Protein AF-A0A9E4E7Z8-F1 (afdb_monomer_lite)

Sequence (80 aa):
MRRQVRVTPYPTEPTGWIIEQSSPEICMFSSDYPHLEGGRNPYGRFTRSTTQLDDRTLDHFFRANFEDLLGSVVFPTRTS

Secondary structure (DSSP, 8-state):
------B---TTS-HHHHHHTS-TTTB-----TT-GGG-S-HHHHHHHHSTTS-HHHHHIIIIIHHHHHHHHHHS-----

Radius of gyration: 13.57 Å; chains: 1; bounding box: 38×25×31 Å

Structure (mmCIF, N/CA/C/O backbone):
data_AF-A0A9E4E7Z8-F1
#
_entry.id   AF-A0A9E4E7Z8-F1
#
loop_
_atom_site.group_PDB
_atom_site.id
_atom_site.type_symbol
_atom_site.label_atom_id
_atom_site.label_alt_id
_atom_site.label_comp_id
_atom_site.label_asym_id
_atom_site.label_entity_id
_atom_site.label_seq_id
_atom_site.pdbx_PDB_ins_code
_atom_site.Cartn_x
_atom_site.Cartn_y
_atom_site.Cartn_z
_atom_site.occupancy
_atom_site.B_iso_or_equiv
_atom_site.auth_seq_id
_atom_site.auth_comp_id
_atom_site.auth_asym_id
_atom_site.auth_atom_id
_atom_site.pdbx_PDB_model_num
ATOM 1 N N . MET A 1 1 ? -13.809 4.220 18.067 1.00 45.69 1 MET A N 1
ATOM 2 C CA . MET A 1 1 ? -13.283 5.344 17.264 1.00 45.69 1 MET A CA 1
ATOM 3 C C . MET A 1 1 ? -12.275 4.777 16.269 1.00 45.69 1 MET A C 1
ATOM 5 O O . MET A 1 1 ? -11.131 4.557 16.640 1.00 45.69 1 MET A O 1
ATOM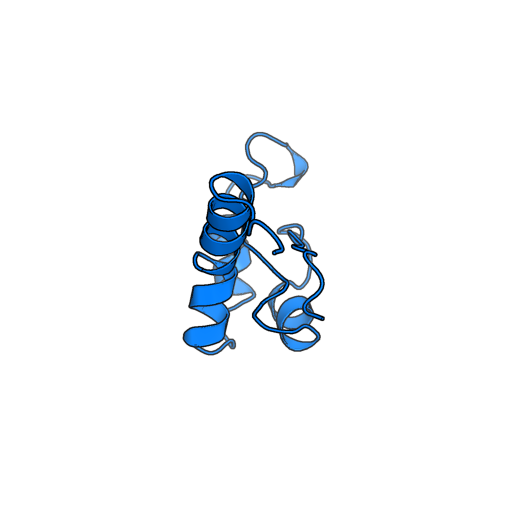 9 N N . ARG A 1 2 ? -12.704 4.414 15.052 1.00 51.38 2 ARG A N 1
ATOM 10 C CA . ARG A 1 2 ? -11.773 3.982 13.997 1.00 51.38 2 ARG A CA 1
ATOM 11 C C . ARG A 1 2 ? -11.249 5.253 13.330 1.00 51.38 2 ARG A C 1
ATOM 13 O O . ARG A 1 2 ? -12.047 6.070 12.883 1.00 51.38 2 ARG A O 1
ATOM 20 N N . ARG A 1 3 ? -9.937 5.492 13.378 1.00 54.72 3 ARG A N 1
ATOM 21 C CA . ARG A 1 3 ? -9.324 6.654 12.716 1.00 54.72 3 ARG A CA 1
ATOM 22 C C . ARG A 1 3 ? -9.525 6.502 11.203 1.00 54.72 3 ARG A C 1
ATOM 24 O O . ARG A 1 3 ? -9.179 5.461 10.663 1.00 54.72 3 ARG A O 1
ATOM 31 N N . GLN A 1 4 ? -10.035 7.539 10.538 1.00 67.44 4 GLN A N 1
ATOM 32 C CA . GLN A 1 4 ? -10.215 7.624 9.075 1.00 67.44 4 GLN A CA 1
ATOM 33 C C . GLN A 1 4 ? -8.878 7.791 8.319 1.00 67.44 4 GLN A C 1
ATOM 35 O O . GLN A 1 4 ? -8.805 8.478 7.306 1.00 67.44 4 GLN A O 1
ATOM 40 N N . VAL A 1 5 ? -7.784 7.235 8.843 1.00 76.38 5 VAL A N 1
ATOM 41 C CA . VAL A 1 5 ? -6.460 7.386 8.237 1.00 76.38 5 VAL A CA 1
ATOM 42 C C . VAL A 1 5 ? -6.239 6.221 7.280 1.00 76.38 5 VAL A C 1
ATOM 44 O O . VAL A 1 5 ? -6.300 5.056 7.677 1.00 76.38 5 VAL A O 1
ATOM 47 N N . ARG A 1 6 ? -5.990 6.550 6.012 1.00 85.69 6 ARG A N 1
ATOM 48 C CA . ARG A 1 6 ? -5.502 5.629 4.984 1.00 85.69 6 ARG A CA 1
ATOM 49 C C . ARG A 1 6 ? -4.102 6.071 4.590 1.00 85.69 6 ARG A C 1
ATOM 51 O O . ARG A 1 6 ? -3.868 7.265 4.421 1.00 85.69 6 ARG A O 1
ATOM 58 N N . VAL A 1 7 ? -3.182 5.121 4.477 1.00 87.12 7 VAL A N 1
ATOM 59 C CA . VAL A 1 7 ? -1.782 5.388 4.125 1.00 87.12 7 VAL A CA 1
ATOM 60 C 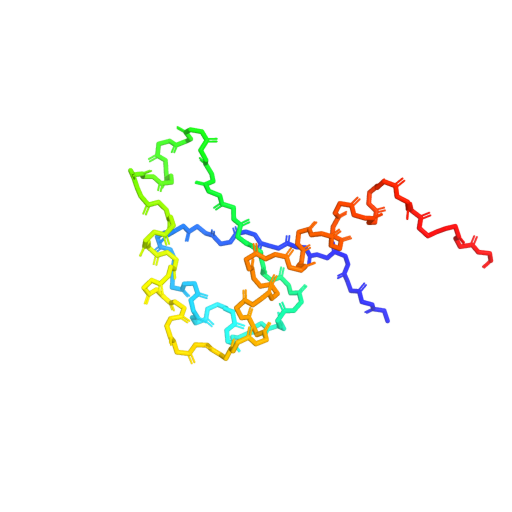C . VAL A 1 7 ? -1.432 4.613 2.866 1.00 87.12 7 VAL A C 1
ATOM 62 O O . VAL A 1 7 ? -1.731 3.425 2.771 1.00 87.12 7 VAL A O 1
ATOM 65 N N . THR A 1 8 ? -0.782 5.281 1.919 1.00 88.56 8 THR A N 1
ATOM 66 C CA . THR A 1 8 ? -0.213 4.671 0.714 1.00 88.56 8 THR A CA 1
ATOM 67 C C . THR A 1 8 ? 1.306 4.617 0.869 1.00 88.56 8 THR A C 1
ATOM 69 O O . THR A 1 8 ? 1.943 5.665 0.748 1.00 88.56 8 THR A O 1
ATOM 72 N N . PRO A 1 9 ? 1.893 3.446 1.179 1.00 85.38 9 PRO A N 1
ATOM 73 C CA . PRO A 1 9 ? 3.344 3.291 1.223 1.00 85.38 9 PRO A CA 1
ATOM 74 C C . PRO A 1 9 ? 3.953 3.538 -0.157 1.00 85.38 9 PRO A C 1
ATOM 76 O O . PRO A 1 9 ? 3.308 3.276 -1.177 1.00 85.38 9 PRO A O 1
ATOM 79 N N . TYR A 1 10 ? 5.204 3.985 -0.204 1.00 81.19 10 TYR A N 1
ATOM 80 C CA . TYR A 1 10 ? 5.927 4.073 -1.468 1.00 81.19 10 TYR A CA 1
ATOM 81 C C . TYR A 1 10 ? 6.397 2.684 -1.923 1.00 81.19 10 TYR A C 1
ATOM 83 O O . TYR A 1 10 ? 6.812 1.868 -1.100 1.00 81.19 10 TYR A O 1
ATOM 91 N N . PRO A 1 11 ? 6.439 2.394 -3.239 1.00 73.31 11 PRO A N 1
ATOM 92 C CA . PRO A 1 11 ? 6.880 1.087 -3.736 1.00 73.31 11 PRO A CA 1
ATOM 93 C C . PRO A 1 11 ? 8.313 0.707 -3.321 1.00 73.31 11 PRO A C 1
ATOM 95 O O . PRO A 1 11 ? 8.687 -0.464 -3.353 1.00 73.31 11 PRO A O 1
ATOM 98 N N . THR A 1 12 ? 9.159 1.690 -3.012 1.00 80.00 12 THR A N 1
ATOM 99 C CA . THR A 1 12 ? 10.539 1.509 -2.535 1.00 80.00 12 THR A CA 1
ATOM 100 C C . THR A 1 12 ? 10.635 1.125 -1.059 1.00 80.00 12 THR A C 1
ATOM 102 O O . THR A 1 12 ? 11.690 0.651 -0.644 1.00 80.00 12 THR A O 1
ATOM 105 N N . GLU A 1 13 ? 9.576 1.313 -0.274 1.00 83.50 13 GLU A N 1
ATOM 106 C CA . GLU A 1 13 ? 9.548 1.007 1.155 1.00 83.50 13 GLU A CA 1
ATOM 107 C C . GLU A 1 13 ? 9.299 -0.488 1.411 1.00 83.50 13 GLU A C 1
ATOM 109 O O . GLU A 1 13 ? 8.703 -1.176 0.571 1.00 83.50 13 GLU A O 1
ATOM 114 N N . PRO A 1 14 ? 9.711 -1.022 2.580 1.00 86.19 14 PRO A N 1
ATOM 115 C CA . PRO A 1 14 ? 9.422 -2.400 2.974 1.00 86.19 14 PRO A CA 1
ATOM 116 C C . PRO A 1 14 ? 7.930 -2.565 3.317 1.00 86.19 14 PRO A C 1
ATOM 118 O O . PRO A 1 14 ? 7.542 -2.675 4.476 1.00 86.19 14 PRO A O 1
ATOM 121 N N . THR A 1 15 ? 7.077 -2.568 2.292 1.00 89.00 15 THR A N 1
ATOM 122 C CA . THR A 1 15 ? 5.619 -2.456 2.445 1.00 89.00 15 THR A CA 1
ATOM 123 C C . THR A 1 15 ? 5.010 -3.611 3.237 1.00 89.00 15 THR A C 1
ATOM 125 O O . THR A 1 15 ? 4.173 -3.361 4.097 1.00 89.00 15 THR A O 1
ATOM 128 N N . GLY A 1 16 ? 5.456 -4.854 3.020 1.00 88.25 16 GLY A N 1
ATOM 129 C CA . GLY A 1 16 ? 4.999 -5.997 3.821 1.00 88.25 16 GLY A CA 1
ATOM 130 C C . GLY A 1 16 ? 5.219 -5.783 5.317 1.00 88.25 16 GLY A C 1
ATOM 131 O O . GLY A 1 16 ? 4.276 -5.877 6.094 1.00 88.25 16 GLY A O 1
ATOM 132 N N . TRP A 1 17 ? 6.428 -5.367 5.699 1.00 91.12 17 TRP A N 1
ATOM 133 C CA . TRP A 1 17 ? 6.762 -5.062 7.090 1.00 91.12 17 TRP A CA 1
ATOM 134 C C . TRP A 1 17 ? 5.919 -3.907 7.650 1.00 91.12 17 TRP A C 1
ATOM 136 O O . TRP A 1 17 ? 5.416 -3.994 8.765 1.00 91.12 17 TRP A O 1
ATOM 146 N N . ILE A 1 18 ? 5.701 -2.840 6.872 1.00 89.62 18 ILE A N 1
ATOM 147 C CA . ILE A 1 18 ? 4.842 -1.715 7.286 1.00 89.62 18 ILE A CA 1
ATOM 148 C C . ILE A 1 18 ? 3.411 -2.193 7.565 1.00 89.62 18 ILE A C 1
ATOM 150 O O . ILE A 1 18 ? 2.811 -1.776 8.558 1.00 89.62 18 ILE A O 1
ATOM 154 N N . ILE A 1 19 ? 2.871 -3.068 6.713 1.00 90.69 19 ILE A N 1
ATOM 155 C CA . ILE A 1 19 ? 1.527 -3.627 6.879 1.00 90.69 19 ILE A CA 1
ATOM 156 C C . ILE A 1 19 ? 1.466 -4.530 8.116 1.00 90.69 19 ILE A C 1
ATOM 158 O O . ILE A 1 19 ? 0.524 -4.404 8.889 1.00 90.69 19 ILE A O 1
ATOM 162 N N . GLU A 1 20 ? 2.476 -5.372 8.354 1.00 90.62 20 GLU A N 1
ATOM 163 C CA . GLU A 1 20 ? 2.564 -6.230 9.549 1.00 90.62 20 GLU A CA 1
ATOM 164 C C . GLU A 1 20 ? 2.616 -5.434 10.857 1.00 90.62 20 GLU A C 1
ATOM 166 O O . GLU A 1 20 ? 2.066 -5.864 11.870 1.00 90.62 20 GLU A O 1
ATOM 171 N N . GLN A 1 21 ? 3.272 -4.271 10.850 1.00 91.44 21 GLN A N 1
ATOM 172 C CA . GLN A 1 21 ? 3.319 -3.371 12.009 1.00 91.44 21 GLN A CA 1
ATOM 173 C C . GLN A 1 21 ? 2.072 -2.479 12.130 1.00 91.44 21 GLN A C 1
ATOM 175 O O . GLN A 1 21 ? 1.960 -1.684 13.067 1.00 91.44 21 GLN A O 1
ATOM 180 N N . SER A 1 22 ? 1.132 -2.602 11.194 1.00 87.31 22 SER A N 1
ATOM 181 C CA . SER A 1 22 ? -0.093 -1.812 11.118 1.00 87.31 22 SER A CA 1
ATOM 182 C C . SER A 1 22 ? -1.333 -2.696 11.272 1.00 87.31 22 SER A C 1
ATOM 184 O O . SER A 1 22 ? -1.282 -3.921 11.237 1.00 87.31 22 SER A O 1
ATOM 186 N N . SER A 1 23 ? -2.500 -2.069 11.436 1.00 87.12 23 SER A N 1
ATOM 187 C CA . SER A 1 23 ? -3.763 -2.789 11.256 1.00 87.12 23 SER A CA 1
ATOM 188 C C . SER A 1 23 ? -4.010 -3.019 9.757 1.00 87.12 23 SER A C 1
ATOM 190 O O . SER A 1 23 ? -3.774 -2.086 8.977 1.00 87.12 23 SER A O 1
ATOM 192 N N . PRO A 1 24 ? -4.571 -4.177 9.349 1.00 88.38 24 PRO A N 1
ATOM 193 C CA . PRO A 1 24 ? -4.957 -4.440 7.961 1.00 88.38 24 PRO A CA 1
ATOM 194 C C . PRO A 1 24 ? -5.836 -3.346 7.351 1.00 88.38 24 PRO A C 1
ATOM 196 O O . PRO A 1 24 ? -5.832 -3.148 6.148 1.00 88.38 24 PRO A O 1
ATOM 199 N N . GLU A 1 25 ? -6.560 -2.591 8.177 1.00 89.50 25 GLU A N 1
ATOM 200 C CA . GLU A 1 25 ? -7.477 -1.533 7.754 1.00 89.50 25 GLU A CA 1
ATOM 201 C C . GLU A 1 25 ? -6.791 -0.179 7.476 1.00 89.50 25 GLU A C 1
ATOM 203 O O . GLU A 1 25 ? -7.491 0.801 7.246 1.00 89.50 25 GLU A O 1
ATOM 208 N N . ILE A 1 26 ? -5.458 -0.059 7.565 1.00 89.00 26 ILE A N 1
ATOM 209 C CA . ILE A 1 26 ? -4.745 1.236 7.462 1.00 89.00 26 ILE A CA 1
ATOM 210 C C . ILE A 1 26 ? -4.101 1.445 6.088 1.00 89.00 26 ILE A C 1
ATOM 212 O O . ILE A 1 26 ? -4.271 2.505 5.480 1.00 89.00 26 ILE A O 1
ATOM 216 N N . CYS A 1 27 ? -3.329 0.469 5.612 1.00 92.81 27 CYS A N 1
ATOM 217 C CA . CYS A 1 27 ? -2.547 0.606 4.384 1.00 92.81 27 CYS A CA 1
ATOM 218 C C . CYS A 1 27 ? -3.393 0.295 3.146 1.00 92.81 27 CYS A C 1
ATOM 220 O O . CYS A 1 27 ? -4.149 -0.672 3.143 1.00 92.81 27 CYS A O 1
ATOM 222 N N . MET A 1 28 ? -3.233 1.068 2.073 1.00 92.44 28 MET A N 1
ATOM 223 C CA . MET A 1 28 ? -3.876 0.794 0.786 1.00 92.44 28 MET A CA 1
ATOM 224 C C . MET A 1 28 ? -2.892 0.935 -0.373 1.00 92.44 28 MET A C 1
ATOM 226 O O . MET A 1 28 ? -1.971 1.753 -0.335 1.00 92.44 28 MET A O 1
ATOM 230 N N . PHE A 1 29 ? -3.111 0.146 -1.417 1.00 90.31 29 PHE A N 1
ATOM 231 C CA . PHE A 1 29 ? -2.362 0.221 -2.658 1.00 90.31 29 PHE A CA 1
ATOM 232 C C . PHE A 1 29 ? -2.655 1.536 -3.394 1.00 90.31 29 PHE A C 1
ATOM 234 O O . PHE A 1 29 ? -3.806 1.920 -3.596 1.00 90.31 29 PHE A O 1
ATOM 241 N N . SER A 1 30 ? -1.594 2.192 -3.858 1.00 86.31 30 SER A N 1
ATOM 242 C CA . SER A 1 30 ? -1.646 3.245 -4.869 1.00 86.31 30 SER A CA 1
ATOM 243 C C . SER A 1 30 ? -0.487 3.035 -5.833 1.00 86.31 30 SER A C 1
ATOM 245 O O . SER A 1 30 ? 0.631 2.733 -5.419 1.00 86.31 30 SER A O 1
ATOM 247 N N . SER A 1 31 ? -0.753 3.167 -7.131 1.00 74.88 31 SER A N 1
ATOM 248 C CA . SER A 1 31 ? 0.282 2.999 -8.158 1.00 74.88 31 SER A CA 1
ATOM 249 C C . SER A 1 31 ? 1.215 4.206 -8.285 1.00 74.88 31 SER A C 1
ATOM 251 O O . SER A 1 31 ? 2.261 4.075 -8.913 1.00 74.88 31 SER A O 1
ATOM 253 N N . ASP A 1 32 ? 0.824 5.358 -7.725 1.00 71.12 32 ASP A N 1
ATOM 254 C CA . ASP A 1 32 ? 1.510 6.652 -7.849 1.00 71.12 32 ASP A CA 1
ATOM 255 C C . ASP A 1 32 ? 1.875 7.043 -9.301 1.00 71.12 32 ASP A C 1
ATOM 257 O O . ASP A 1 32 ? 2.833 7.757 -9.582 1.00 71.12 32 ASP A O 1
ATOM 261 N N . TYR A 1 33 ? 1.102 6.559 -10.276 1.00 63.00 33 TYR A N 1
ATOM 262 C CA . TYR A 1 33 ? 1.306 6.865 -11.689 1.00 63.00 33 TYR A CA 1
ATOM 263 C C . TYR A 1 33 ? 0.765 8.267 -12.036 1.00 63.00 33 TYR A C 1
ATOM 265 O O . TYR A 1 33 ? -0.352 8.584 -11.622 1.00 63.00 33 TYR A O 1
ATOM 273 N N . PRO A 1 34 ? 1.467 9.095 -12.843 1.00 66.25 34 PRO A N 1
ATOM 274 C CA . PRO A 1 34 ? 2.707 8.831 -13.583 1.00 66.25 34 PRO A CA 1
ATOM 275 C C . PRO A 1 34 ? 3.989 9.334 -12.888 1.00 66.25 34 PRO A C 1
ATOM 277 O O . PRO A 1 34 ? 4.980 9.588 -13.577 1.00 66.25 34 PRO A O 1
ATOM 280 N N . HIS A 1 35 ? 3.997 9.533 -11.565 1.00 63.00 35 HIS A N 1
ATOM 281 C CA . HIS A 1 35 ? 5.155 10.110 -10.884 1.00 63.00 35 HIS A CA 1
ATOM 282 C C . HIS A 1 35 ? 6.407 9.242 -11.075 1.00 63.00 35 HIS A C 1
ATOM 284 O O . HIS A 1 35 ? 6.376 8.012 -10.986 1.00 63.00 35 HIS A O 1
ATOM 290 N N . LEU A 1 36 ? 7.537 9.906 -11.351 1.00 58.41 36 LEU A N 1
ATOM 291 C CA . LEU A 1 36 ? 8.829 9.259 -11.609 1.00 58.41 36 LEU A CA 1
ATOM 292 C C . LEU A 1 36 ? 9.282 8.380 -10.422 1.00 58.41 36 LEU A C 1
ATOM 294 O O . LEU A 1 36 ? 10.008 7.404 -10.611 1.00 58.41 36 LEU A O 1
ATOM 298 N N . GLU A 1 37 ? 8.819 8.723 -9.216 1.00 61.75 37 GLU A N 1
ATOM 299 C CA . GLU A 1 37 ? 9.126 8.076 -7.935 1.00 61.75 37 GLU A CA 1
ATOM 300 C C . GLU A 1 37 ? 8.499 6.671 -7.803 1.00 61.75 37 GLU A C 1
ATOM 302 O O . GLU A 1 37 ? 9.116 5.777 -7.217 1.00 61.75 37 GLU A O 1
ATOM 307 N N . GLY A 1 38 ? 7.349 6.409 -8.443 1.00 57.28 38 GLY A N 1
ATOM 308 C CA . GLY A 1 38 ? 6.682 5.094 -8.456 1.00 57.28 38 GLY A CA 1
ATOM 309 C C . GLY A 1 38 ? 7.367 4.035 -9.339 1.00 57.28 38 GLY A C 1
ATOM 310 O O . GLY A 1 38 ? 7.140 2.825 -9.202 1.00 57.28 38 GLY A O 1
ATOM 311 N N . GLY A 1 39 ? 8.272 4.465 -10.224 1.00 62.19 39 GLY A N 1
ATOM 312 C CA . GLY A 1 39 ? 9.016 3.602 -11.139 1.00 62.19 39 GLY A CA 1
ATOM 313 C C . GLY A 1 39 ? 8.149 2.879 -12.185 1.00 62.19 39 GLY A C 1
ATOM 314 O O . GLY A 1 39 ? 6.956 3.109 -12.340 1.00 62.19 39 GLY A O 1
ATOM 315 N N . ARG A 1 40 ? 8.772 1.971 -12.951 1.00 66.00 40 ARG A N 1
ATOM 316 C CA . ARG A 1 40 ? 8.171 1.365 -14.161 1.00 66.00 40 ARG A CA 1
ATOM 317 C C . ARG A 1 40 ? 7.238 0.163 -13.900 1.00 66.00 40 ARG A C 1
ATOM 319 O O . ARG A 1 40 ? 6.616 -0.319 -14.839 1.00 66.00 40 ARG A O 1
ATOM 326 N N . ASN A 1 41 ? 7.176 -0.355 -12.665 1.00 77.88 41 ASN A N 1
ATOM 327 C CA . ASN A 1 41 ? 6.330 -1.501 -12.279 1.00 77.88 41 ASN A CA 1
ATOM 328 C C . ASN A 1 41 ? 6.034 -1.510 -10.756 1.00 77.88 41 ASN A C 1
ATOM 330 O O . ASN A 1 41 ? 6.640 -2.302 -10.023 1.00 77.88 41 ASN A O 1
ATOM 334 N N . PRO A 1 42 ? 5.150 -0.623 -10.263 1.00 76.25 42 PRO A N 1
ATOM 335 C CA . PRO A 1 42 ? 4.788 -0.555 -8.845 1.00 76.25 42 PRO A CA 1
ATOM 336 C C . PRO A 1 42 ? 4.070 -1.827 -8.376 1.00 76.25 42 PRO A C 1
ATOM 338 O O . PRO A 1 42 ? 4.422 -2.373 -7.333 1.00 76.25 42 PRO A O 1
ATOM 341 N N . TYR A 1 43 ? 3.151 -2.370 -9.185 1.00 80.75 43 TYR A N 1
ATOM 342 C CA . TYR A 1 43 ? 2.392 -3.582 -8.854 1.00 80.75 43 TYR A CA 1
ATOM 343 C C . TYR A 1 43 ? 3.306 -4.763 -8.514 1.00 80.75 43 TYR A C 1
ATOM 345 O O . TYR A 1 43 ? 3.249 -5.295 -7.410 1.00 80.75 43 TYR A O 1
ATOM 353 N N . GLY A 1 44 ? 4.242 -5.108 -9.406 1.00 83.31 44 GLY A N 1
ATOM 354 C CA . GLY A 1 44 ? 5.157 -6.224 -9.16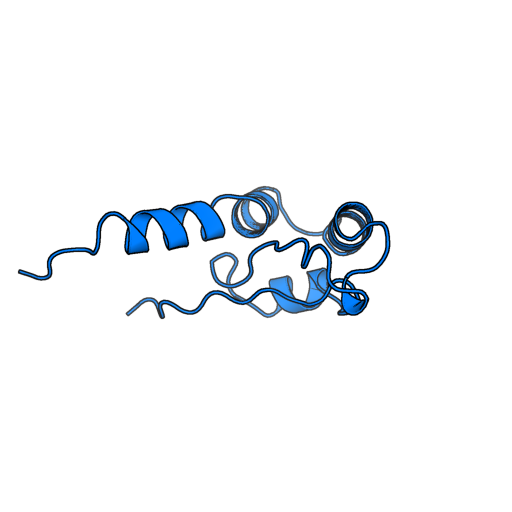6 1.00 83.31 44 GLY A CA 1
ATOM 355 C C . GLY A 1 44 ? 6.087 -6.010 -7.967 1.00 83.31 44 GLY A C 1
ATOM 356 O O . GLY A 1 44 ? 6.605 -6.979 -7.414 1.00 83.31 44 GLY A O 1
ATOM 357 N N . ARG A 1 45 ? 6.323 -4.759 -7.557 1.00 82.69 45 ARG A N 1
ATOM 358 C CA . ARG A 1 45 ? 7.130 -4.436 -6.378 1.00 82.69 45 ARG A CA 1
ATOM 359 C C . ARG A 1 45 ? 6.341 -4.680 -5.090 1.00 82.69 45 ARG A C 1
ATOM 361 O O . ARG A 1 45 ? 6.840 -5.392 -4.222 1.00 82.69 45 ARG A O 1
ATOM 368 N N . PHE A 1 46 ? 5.097 -4.203 -5.030 1.00 86.19 46 PHE A N 1
ATOM 369 C CA . PHE A 1 46 ? 4.196 -4.478 -3.914 1.00 86.19 46 PHE A CA 1
ATOM 370 C C . PHE A 1 46 ? 3.926 -5.974 -3.762 1.00 86.19 46 PHE A C 1
ATOM 372 O O . PHE A 1 46 ? 4.176 -6.502 -2.683 1.00 86.19 46 PHE A O 1
ATOM 379 N N . THR A 1 47 ? 3.562 -6.683 -4.840 1.00 83.88 47 THR A N 1
ATOM 380 C CA . THR A 1 47 ? 3.295 -8.132 -4.785 1.00 83.88 47 THR A CA 1
ATOM 381 C C . THR A 1 47 ? 4.484 -8.921 -4.240 1.00 83.88 47 THR A C 1
ATOM 383 O O . THR A 1 47 ? 4.282 -9.852 -3.473 1.00 83.88 47 THR A O 1
ATOM 386 N N . ARG A 1 48 ? 5.729 -8.539 -4.576 1.00 86.69 48 ARG A N 1
ATOM 387 C CA . ARG A 1 48 ? 6.937 -9.171 -4.009 1.00 86.69 48 ARG A CA 1
ATOM 388 C C . ARG A 1 48 ? 7.116 -8.892 -2.519 1.00 86.69 48 ARG A C 1
ATOM 390 O O . ARG A 1 48 ? 7.605 -9.761 -1.810 1.00 86.69 48 ARG A O 1
ATOM 397 N N . SER A 1 49 ? 6.766 -7.693 -2.063 1.00 85.44 49 SER A N 1
ATOM 398 C CA . SER A 1 49 ? 6.912 -7.303 -0.657 1.00 85.44 49 SER A CA 1
ATOM 399 C C . SER A 1 49 ? 5.820 -7.867 0.253 1.00 85.44 49 SER A C 1
ATOM 401 O O . SER A 1 49 ? 6.033 -7.943 1.454 1.00 85.44 49 SER A O 1
ATOM 403 N N . THR A 1 50 ? 4.667 -8.255 -0.300 1.00 89.19 50 THR A N 1
ATOM 404 C CA . THR A 1 50 ? 3.495 -8.704 0.466 1.00 89.19 50 THR A CA 1
ATOM 405 C C . THR A 1 50 ? 3.247 -10.210 0.373 1.00 89.19 50 THR A C 1
ATOM 407 O O . THR A 1 50 ? 2.203 -10.674 0.812 1.00 89.19 50 THR A O 1
ATOM 410 N N . THR A 1 51 ? 4.169 -10.994 -0.197 1.00 89.19 51 THR A N 1
ATOM 411 C CA . THR A 1 51 ? 3.977 -12.442 -0.436 1.00 89.19 51 THR A CA 1
ATOM 412 C C . THR A 1 51 ? 3.728 -13.266 0.827 1.00 89.19 51 THR A C 1
ATOM 414 O O . THR A 1 51 ? 3.198 -14.367 0.726 1.00 89.19 51 THR A O 1
ATOM 417 N N . GLN A 1 52 ? 4.138 -12.764 1.994 1.00 90.00 52 GLN A N 1
ATOM 418 C CA . GLN A 1 52 ? 4.008 -13.451 3.281 1.00 90.00 52 GLN A CA 1
ATOM 419 C C . GLN A 1 52 ? 2.739 -13.059 4.052 1.00 90.00 52 GLN A C 1
ATOM 421 O O . GLN A 1 52 ? 2.466 -13.644 5.098 1.00 90.00 52 GLN A O 1
ATOM 426 N N . LEU A 1 53 ? 1.977 -12.080 3.552 1.00 92.00 53 LEU A N 1
ATOM 427 C CA . LEU A 1 53 ? 0.740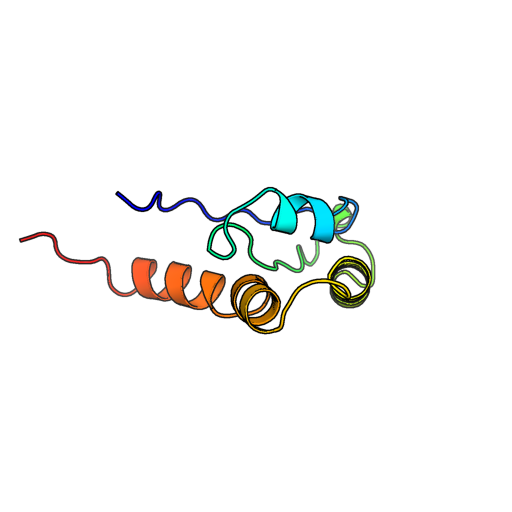 -11.630 4.183 1.00 92.00 53 LEU A CA 1
ATOM 428 C C . LEU A 1 53 ? -0.406 -12.593 3.866 1.00 92.00 53 LEU A C 1
ATOM 430 O O . LEU A 1 53 ? -0.456 -13.181 2.787 1.00 92.00 53 LEU A O 1
ATOM 434 N N . ASP A 1 54 ? -1.343 -12.725 4.801 1.00 94.56 54 ASP A N 1
ATOM 435 C CA . ASP A 1 54 ? -2.545 -13.532 4.605 1.00 94.56 54 ASP A CA 1
ATOM 436 C C . ASP A 1 54 ? -3.527 -12.896 3.600 1.00 94.56 54 ASP A C 1
ATOM 438 O O . ASP A 1 54 ? -3.509 -11.686 3.349 1.00 94.56 54 ASP A O 1
ATOM 442 N N . ASP A 1 55 ? -4.430 -13.719 3.059 1.00 93.69 55 ASP A N 1
ATOM 443 C CA . ASP A 1 55 ? -5.392 -13.317 2.024 1.00 93.69 55 ASP A CA 1
ATOM 444 C C . ASP A 1 55 ? -6.297 -12.156 2.449 1.00 93.69 55 ASP A C 1
ATOM 446 O O . ASP A 1 55 ? -6.635 -11.298 1.631 1.00 93.69 55 ASP A O 1
ATOM 450 N N . ARG A 1 56 ? -6.681 -12.090 3.730 1.00 93.56 56 ARG A N 1
ATOM 451 C CA . ARG A 1 56 ? -7.521 -11.002 4.239 1.00 93.56 56 ARG A CA 1
ATOM 452 C C . ARG A 1 56 ? -6.735 -9.695 4.241 1.00 93.56 56 ARG A C 1
ATOM 454 O O . ARG A 1 56 ? -7.262 -8.663 3.829 1.00 93.56 56 ARG A O 1
ATOM 461 N N . THR A 1 57 ? -5.488 -9.722 4.693 1.00 93.94 57 THR A N 1
ATOM 462 C CA . THR A 1 57 ? -4.606 -8.553 4.691 1.00 93.94 57 THR A CA 1
ATOM 463 C C . THR A 1 57 ? -4.326 -8.070 3.262 1.00 93.94 57 THR A C 1
ATOM 465 O O . THR A 1 57 ? -4.370 -6.865 3.001 1.00 93.94 57 THR A O 1
ATOM 468 N N . LEU A 1 58 ? -4.120 -8.992 2.315 1.00 94.06 58 LEU A N 1
ATOM 469 C CA . LEU A 1 58 ? -3.961 -8.667 0.895 1.00 94.06 58 LEU A CA 1
ATOM 470 C C . LEU A 1 58 ? -5.226 -8.044 0.289 1.00 94.06 58 LEU A C 1
ATOM 472 O O . LEU A 1 58 ? -5.123 -7.037 -0.412 1.00 94.06 58 LEU A O 1
ATOM 476 N N . ASP A 1 59 ? -6.410 -8.592 0.580 1.00 94.62 59 ASP A N 1
ATOM 477 C CA . ASP A 1 59 ? -7.688 -8.041 0.109 1.00 94.62 59 ASP A CA 1
ATOM 478 C C . ASP A 1 59 ? -7.921 -6.618 0.634 1.00 94.62 59 ASP A C 1
ATOM 480 O O . ASP A 1 59 ? -8.288 -5.716 -0.125 1.00 94.62 59 ASP A O 1
ATOM 484 N N . HIS A 1 60 ? -7.624 -6.378 1.914 1.00 94.00 60 HIS A N 1
ATOM 485 C CA . HIS A 1 60 ? -7.679 -5.037 2.484 1.00 94.00 60 HIS A CA 1
ATOM 486 C C . HIS A 1 60 ? -6.717 -4.070 1.788 1.00 94.00 60 HIS A C 1
ATOM 488 O O . HIS A 1 60 ? -7.138 -2.979 1.392 1.00 94.00 60 HIS A O 1
ATOM 494 N N . PHE A 1 61 ? -5.458 -4.473 1.594 1.00 93.88 61 PHE A N 1
ATOM 495 C CA . PHE A 1 61 ? -4.437 -3.623 0.989 1.00 93.88 61 PHE A CA 1
ATOM 496 C C . PHE A 1 61 ? -4.745 -3.282 -0.475 1.00 93.88 61 PHE A C 1
ATOM 498 O O . PHE A 1 61 ? -4.665 -2.117 -0.862 1.00 93.88 61 PHE A O 1
ATOM 505 N N . PHE A 1 62 ? -5.115 -4.267 -1.296 1.00 92.94 62 PHE A N 1
ATOM 506 C CA . PHE A 1 62 ? -5.317 -4.053 -2.732 1.00 92.94 62 PHE A CA 1
ATOM 507 C C . PHE A 1 62 ? -6.703 -3.514 -3.100 1.00 92.94 62 PHE A C 1
ATOM 509 O O . PHE A 1 62 ? -6.849 -2.967 -4.194 1.00 92.94 62 PHE A O 1
ATOM 516 N N . ARG A 1 63 ? -7.715 -3.669 -2.234 1.00 93.44 63 ARG A N 1
ATOM 517 C CA . ARG A 1 63 ? -9.108 -3.389 -2.606 1.00 93.44 63 ARG A CA 1
ATOM 518 C C . ARG A 1 63 ? -9.940 -2.783 -1.480 1.00 93.44 63 ARG A C 1
ATOM 520 O O . ARG A 1 63 ? -10.384 -1.641 -1.607 1.00 93.44 63 ARG A O 1
ATOM 527 N N . ALA A 1 64 ? -10.172 -3.519 -0.392 1.00 92.50 64 ALA A N 1
ATOM 528 C CA . ALA A 1 64 ? -11.248 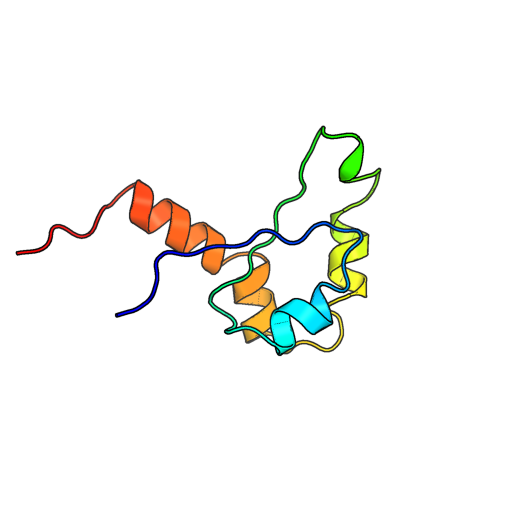-3.180 0.543 1.00 92.50 64 ALA A CA 1
ATOM 529 C C . ALA A 1 64 ? -11.033 -1.826 1.243 1.00 92.50 64 ALA A C 1
ATOM 531 O O . ALA A 1 64 ? -11.990 -1.089 1.465 1.00 92.50 64 ALA A O 1
ATOM 532 N N . ASN A 1 65 ? -9.783 -1.442 1.527 1.00 92.06 65 ASN A N 1
ATOM 533 C CA . ASN A 1 65 ? -9.495 -0.153 2.163 1.00 92.06 65 ASN A CA 1
ATOM 534 C C . ASN A 1 65 ? -9.736 1.045 1.233 1.00 92.06 65 ASN A C 1
ATOM 536 O O . ASN A 1 65 ? -10.081 2.126 1.716 1.00 92.06 65 ASN A O 1
ATOM 540 N N . PHE A 1 66 ? -9.564 0.861 -0.079 1.00 90.12 66 PHE A N 1
ATOM 541 C CA . PHE A 1 66 ? -9.853 1.886 -1.081 1.00 90.12 66 PHE A CA 1
ATOM 542 C C . PHE A 1 66 ? -11.363 2.031 -1.304 1.00 90.12 66 PHE A C 1
ATOM 544 O O . PHE A 1 66 ? -11.874 3.149 -1.354 1.00 90.12 66 PHE A O 1
ATOM 551 N N . GLU A 1 67 ? -12.090 0.913 -1.372 1.00 90.12 67 GLU A N 1
ATOM 552 C CA . GLU A 1 67 ? -13.556 0.914 -1.435 1.00 90.12 67 GLU A CA 1
ATOM 553 C C . GLU A 1 67 ? -14.179 1.577 -0.206 1.00 90.12 67 GLU A C 1
ATOM 555 O O . GLU A 1 67 ? -15.084 2.390 -0.352 1.00 90.12 67 GLU A O 1
ATOM 560 N N . ASP A 1 68 ? -13.675 1.282 0.993 1.00 88.00 68 ASP A N 1
ATOM 561 C CA . ASP A 1 68 ? -14.142 1.908 2.230 1.00 88.00 68 ASP A CA 1
ATOM 562 C C . ASP A 1 68 ? -13.871 3.422 2.246 1.00 88.00 68 ASP A C 1
ATOM 564 O O . ASP A 1 68 ? -14.743 4.209 2.627 1.00 88.00 68 ASP A O 1
ATOM 568 N N . LEU A 1 69 ? -12.698 3.849 1.761 1.00 85.75 69 LEU A N 1
ATOM 569 C CA . LEU A 1 69 ? -12.367 5.266 1.616 1.00 85.75 69 LEU A CA 1
ATOM 570 C C . LEU A 1 69 ? -13.328 5.964 0.644 1.00 85.75 69 LEU A C 1
ATOM 572 O O . LEU A 1 69 ? -13.906 6.992 0.991 1.00 85.75 69 LEU A O 1
ATOM 576 N N . LEU A 1 70 ? -13.530 5.410 -0.554 1.00 85.12 70 LEU A N 1
ATOM 577 C CA . LEU A 1 70 ? -14.433 5.995 -1.547 1.00 85.12 70 LEU A CA 1
ATOM 578 C C . LEU A 1 70 ? -15.898 5.929 -1.114 1.00 85.12 70 LEU A C 1
ATOM 580 O O . LEU A 1 70 ? -16.622 6.904 -1.285 1.00 85.12 70 LEU A O 1
ATOM 584 N N . GLY A 1 71 ? -16.338 4.821 -0.524 1.00 80.12 71 GLY A N 1
ATOM 585 C CA . GLY A 1 71 ? -17.687 4.660 0.012 1.00 80.12 71 GLY A CA 1
ATOM 586 C C . GLY A 1 71 ? -17.985 5.684 1.103 1.00 80.12 71 GLY A C 1
ATOM 587 O O . GLY A 1 71 ? -19.045 6.304 1.084 1.00 80.12 71 GLY A O 1
ATOM 588 N N . SER A 1 72 ? -17.014 5.948 1.981 1.00 68.38 72 SER A N 1
ATOM 589 C CA . SER A 1 72 ? -17.103 7.002 2.998 1.00 68.38 72 SER A CA 1
ATOM 590 C C . SER A 1 72 ? -17.130 8.415 2.403 1.00 68.38 72 SER A C 1
ATOM 592 O O . SER A 1 72 ? -17.768 9.302 2.968 1.00 68.38 72 SER A O 1
ATOM 594 N N . VAL A 1 73 ? -16.448 8.645 1.275 1.00 65.00 73 VAL A N 1
ATOM 595 C CA . VAL A 1 73 ? -16.447 9.939 0.566 1.00 65.00 73 VAL A CA 1
ATOM 596 C C . VAL A 1 73 ? -17.760 10.170 -0.187 1.00 65.00 73 VAL A C 1
ATOM 598 O O . VAL A 1 73 ? -18.286 11.281 -0.173 1.00 65.00 73 VAL A O 1
ATOM 601 N N . VAL A 1 74 ? -18.301 9.138 -0.836 1.00 70.38 74 VAL A N 1
ATOM 602 C CA . VAL A 1 74 ? -19.529 9.223 -1.644 1.00 70.38 74 VAL A CA 1
ATOM 603 C C . VAL A 1 74 ? -20.782 9.214 -0.762 1.00 70.38 74 VAL A C 1
ATOM 605 O O . VAL A 1 74 ? -21.757 9.900 -1.066 1.00 70.38 74 VAL A O 1
ATOM 608 N N . PHE A 1 75 ? -20.750 8.489 0.357 1.00 65.12 75 PHE A N 1
ATOM 609 C CA . PHE A 1 75 ? -21.839 8.403 1.325 1.00 65.12 75 PHE A CA 1
ATOM 610 C C . PHE A 1 75 ? -21.308 8.679 2.734 1.00 65.12 75 PHE A C 1
ATOM 612 O O . PHE A 1 75 ? -21.147 7.747 3.528 1.00 65.12 75 PHE A O 1
ATOM 619 N N . PRO A 1 76 ? -21.035 9.950 3.084 1.00 62.94 76 PRO A N 1
ATOM 620 C CA . PRO A 1 76 ? -20.625 10.276 4.438 1.00 62.94 76 PRO A CA 1
ATOM 621 C C . PRO A 1 76 ? -21.721 9.817 5.402 1.00 62.94 76 PRO A C 1
ATOM 623 O O . PRO A 1 76 ? -22.889 10.186 5.251 1.00 62.94 76 PRO A O 1
ATOM 626 N N . THR A 1 77 ? -21.356 8.995 6.388 1.00 62.25 77 THR A N 1
ATOM 627 C CA . THR A 1 77 ? -22.255 8.602 7.478 1.00 62.25 77 THR A CA 1
ATOM 628 C C . THR A 1 77 ? -22.862 9.864 8.082 1.00 62.25 77 THR A C 1
ATOM 630 O O . THR A 1 77 ? -22.163 10.632 8.742 1.00 62.25 77 THR A O 1
ATOM 633 N N . ARG A 1 78 ? -24.160 10.101 7.839 1.00 52.19 78 ARG A N 1
ATOM 634 C CA . ARG A 1 78 ? -24.928 11.132 8.542 1.00 52.19 78 ARG A CA 1
ATOM 635 C C . ARG A 1 78 ? -25.001 10.714 9.998 1.00 52.19 78 ARG A C 1
ATOM 637 O O . ARG A 1 78 ? -25.808 9.863 10.363 1.00 52.19 78 ARG A O 1
ATOM 644 N N . THR A 1 79 ? -24.144 11.304 10.814 1.00 51.38 79 THR A N 1
ATOM 645 C CA . THR A 1 79 ? -24.260 11.249 12.265 1.00 51.38 79 THR A CA 1
ATOM 646 C C . THR A 1 79 ? -25.631 11.821 12.632 1.00 51.38 79 THR A C 1
ATOM 648 O O . THR A 1 79 ? -25.915 12.982 12.331 1.00 51.38 79 THR A O 1
ATOM 651 N N . SER A 1 80 ? -26.508 10.971 13.169 1.00 44.91 80 SER A N 1
ATOM 652 C CA . SER A 1 80 ? -27.694 11.386 13.931 1.00 44.91 80 SER A CA 1
ATOM 653 C C . SER A 1 80 ? -27.326 11.554 15.397 1.00 44.91 80 SER A C 1
ATOM 655 O O . SER A 1 80 ? -26.360 10.880 15.827 1.00 44.91 80 SER A O 1
#

Foldseek 3Di:
DDPLAADEDALPDLVLVVLVVDPL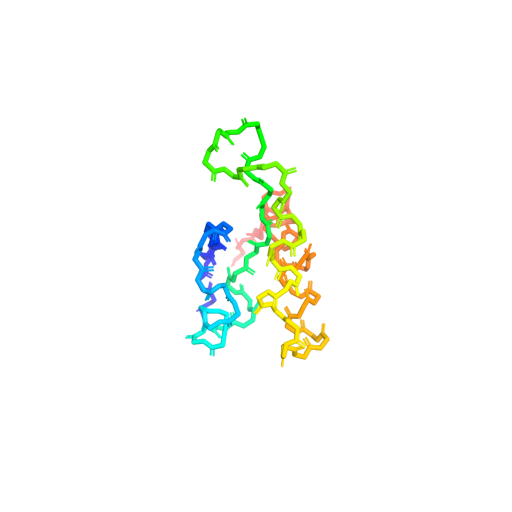LHYAHDCPPPDPRSPDPSPVSVCVSNVPPDPSSVCSHYPDNVVVNVCCVVDPPPDD

pLDDT: mean 80.16, std 13.49, range [44.91, 94.62]